Protein AF-J9BYR4-F1 (afdb_monomer_lite)

Sequence (124 aa):
KLFNALTEALGPVPIIAEDLGLMFDSVRQLLKESGYPGMKVLQFAFDPNSDSEYLPHNYPVNSVAYPGTHDNATAVEWATSFATPAERKKVHDIPGRGKGFGACKWPYPGHADESCPPCRYPCC

Structure (mmCIF, N/CA/C/O backbone):
data_AF-J9BYR4-F1
#
_entry.id   AF-J9BYR4-F1
#
loop_
_atom_site.group_PDB
_atom_site.id
_atom_site.type_symbol
_atom_site.label_atom_id
_atom_site.label_alt_id
_atom_site.label_comp_id
_atom_site.label_asym_id
_atom_site.label_entity_id
_atom_site.label_seq_id
_atom_site.pdbx_PDB_ins_code
_atom_site.Cartn_x
_atom_site.Cartn_y
_atom_site.Cartn_z
_atom_site.occupancy
_atom_site.B_iso_or_equiv
_atom_site.auth_seq_id
_atom_site.auth_comp_id
_atom_site.auth_asym_id
_atom_site.auth_atom_id
_atom_site.pdbx_PDB_model_num
ATOM 1 N N . LYS A 1 1 ? -8.480 3.989 21.652 1.00 74.06 1 LYS A N 1
ATOM 2 C CA . LYS A 1 1 ? -9.171 5.158 22.267 1.00 74.06 1 LYS A CA 1
ATOM 3 C C . LYS A 1 1 ? -10.064 5.887 21.259 1.00 74.06 1 LYS A C 1
ATOM 5 O O . LYS A 1 1 ? -11.252 5.945 21.515 1.00 74.06 1 LYS A O 1
ATOM 10 N N . LEU A 1 2 ? -9.547 6.371 20.118 1.00 88.75 2 LEU A N 1
ATOM 11 C CA . LEU A 1 2 ? -10.375 7.027 19.088 1.00 88.75 2 LEU A CA 1
ATOM 12 C C . LEU A 1 2 ? -11.380 6.072 18.419 1.00 88.75 2 LEU A C 1
ATOM 14 O O . LEU A 1 2 ? -12.570 6.349 18.428 1.00 88.75 2 LEU A O 1
ATOM 18 N N . PHE A 1 3 ? -10.918 4.935 17.889 1.00 88.69 3 PHE A N 1
ATOM 19 C CA . PHE A 1 3 ? -11.803 3.984 17.201 1.00 88.69 3 PHE A CA 1
ATOM 20 C C . PHE A 1 3 ? -12.866 3.378 18.122 1.00 88.69 3 PHE A C 1
ATOM 22 O O . PHE A 1 3 ? -14.003 3.208 17.711 1.00 88.69 3 PHE A O 1
ATOM 29 N N . ASN A 1 4 ? -12.539 3.151 19.397 1.00 85.94 4 ASN A N 1
ATOM 30 C CA . ASN A 1 4 ? -13.519 2.720 20.395 1.00 85.94 4 ASN A CA 1
ATOM 31 C C . ASN A 1 4 ? -14.622 3.774 20.574 1.00 85.94 4 ASN A C 1
ATOM 33 O O . ASN A 1 4 ? -15.794 3.431 20.511 1.00 85.94 4 ASN A O 1
ATOM 37 N N . ALA A 1 5 ? -14.252 5.053 20.715 1.00 90.56 5 ALA A N 1
ATOM 38 C CA . ALA A 1 5 ? -15.218 6.143 20.846 1.00 90.56 5 ALA A CA 1
ATOM 39 C C . ALA A 1 5 ? -16.080 6.320 19.581 1.00 90.56 5 ALA A C 1
ATOM 41 O O . ALA A 1 5 ? -17.272 6.593 19.685 1.00 90.56 5 ALA A O 1
ATOM 42 N N . LEU A 1 6 ? -15.498 6.129 18.389 1.00 89.69 6 LEU A N 1
ATOM 43 C CA . LEU A 1 6 ? -16.246 6.120 17.126 1.00 89.69 6 LEU A CA 1
ATOM 44 C C . LEU A 1 6 ? -17.286 4.996 17.103 1.00 89.69 6 LEU A C 1
ATOM 46 O O . LEU A 1 6 ? -18.449 5.255 16.802 1.00 89.69 6 LEU A O 1
ATOM 50 N N . THR A 1 7 ? -16.889 3.777 17.471 1.00 87.44 7 THR A N 1
ATOM 51 C CA . THR A 1 7 ? -17.791 2.620 17.523 1.00 87.44 7 THR A CA 1
ATOM 52 C C . THR A 1 7 ? -18.889 2.792 18.573 1.00 87.44 7 THR A C 1
ATOM 54 O O . THR A 1 7 ? -20.033 2.428 18.318 1.00 87.44 7 THR A O 1
ATOM 57 N N . GLU A 1 8 ? -18.583 3.373 19.735 1.00 90.88 8 GLU A N 1
ATOM 58 C CA . GLU A 1 8 ? -19.574 3.658 20.784 1.00 90.88 8 GLU A CA 1
ATOM 59 C C . GLU A 1 8 ? -20.606 4.708 20.345 1.00 90.88 8 GLU A C 1
ATOM 61 O O . GLU A 1 8 ? -21.787 4.577 20.662 1.00 90.88 8 GLU A O 1
ATOM 66 N N . ALA A 1 9 ? -20.180 5.736 19.606 1.00 93.88 9 ALA A N 1
ATOM 67 C CA . ALA A 1 9 ? -21.054 6.833 19.197 1.00 93.88 9 ALA A CA 1
ATOM 68 C C . ALA A 1 9 ? -21.867 6.537 17.926 1.00 93.88 9 ALA A C 1
ATOM 70 O O . ALA A 1 9 ? -23.013 6.971 17.817 1.00 93.88 9 ALA A O 1
ATOM 71 N N . LEU A 1 10 ? -21.270 5.846 16.950 1.00 91.88 10 LEU A N 1
ATOM 72 C CA . LEU A 1 10 ? -21.831 5.672 15.603 1.00 91.88 10 LEU A CA 1
ATOM 73 C C . LEU A 1 10 ? -22.157 4.211 15.263 1.00 91.88 10 LEU A C 1
ATOM 75 O O . LEU A 1 10 ? -22.777 3.951 14.233 1.00 91.88 10 LEU A O 1
ATOM 79 N N . GLY A 1 11 ? -21.752 3.257 16.104 1.00 88.06 11 GLY A N 1
ATOM 80 C CA . GLY A 1 11 ? -21.797 1.838 15.768 1.00 88.06 11 GLY A CA 1
ATOM 81 C C . GLY A 1 11 ? -20.737 1.452 14.723 1.00 88.06 11 GLY A C 1
ATOM 82 O O . GLY A 1 11 ? -19.731 2.146 14.563 1.00 88.06 11 GLY A O 1
ATOM 83 N N . PRO A 1 12 ? -20.918 0.325 14.011 1.00 83.12 12 PRO A N 1
ATOM 84 C CA . PRO A 1 12 ? -19.989 -0.117 12.973 1.00 83.12 12 PRO A CA 1
ATOM 85 C C . PRO A 1 12 ? -19.916 0.879 11.804 1.00 83.12 12 PRO A C 1
ATOM 87 O O . PRO A 1 12 ? -20.901 1.092 11.099 1.00 83.12 12 PRO A O 1
ATOM 90 N N . VAL A 1 13 ? -18.733 1.452 11.561 1.00 86.25 13 VAL A N 1
ATOM 91 C CA . VAL A 1 13 ? -18.481 2.391 10.453 1.00 86.25 13 VAL A CA 1
ATOM 92 C C . VAL A 1 13 ? -17.635 1.710 9.368 1.00 86.25 13 VAL A C 1
ATOM 94 O O . VAL A 1 13 ? -16.617 1.102 9.706 1.00 86.25 13 VAL A O 1
ATOM 97 N N . PRO A 1 14 ? -18.000 1.801 8.072 1.00 86.38 14 PRO A N 1
ATOM 98 C CA . PRO A 1 14 ? -17.223 1.206 6.986 1.00 86.38 14 PRO A CA 1
ATOM 99 C C . PRO A 1 14 ? -16.001 2.067 6.642 1.00 86.38 14 PRO A C 1
ATOM 101 O O . PRO A 1 14 ? -16.034 2.881 5.721 1.00 86.38 14 PRO A O 1
ATOM 104 N N . ILE A 1 15 ? -14.924 1.897 7.406 1.00 89.38 15 ILE A N 1
ATOM 105 C CA . ILE A 1 15 ? -13.645 2.578 7.185 1.00 89.38 15 ILE A CA 1
ATOM 106 C C . ILE A 1 15 ? -12.679 1.620 6.483 1.00 89.38 15 ILE A C 1
ATOM 108 O O . ILE A 1 15 ? -12.569 0.454 6.860 1.00 89.38 15 ILE A O 1
ATOM 112 N N . ILE A 1 16 ? -11.970 2.132 5.478 1.00 90.00 16 ILE A N 1
ATOM 113 C CA . ILE A 1 16 ? -10.801 1.495 4.864 1.00 90.00 16 ILE A CA 1
ATOM 114 C C . ILE A 1 16 ? -9.597 2.346 5.250 1.00 90.00 16 ILE A C 1
ATOM 116 O O . ILE A 1 16 ? -9.633 3.568 5.090 1.00 90.00 16 ILE A O 1
ATOM 120 N N . ALA A 1 17 ? -8.560 1.715 5.790 1.00 91.25 17 ALA A N 1
ATOM 121 C CA . ALA A 1 17 ? -7.345 2.413 6.167 1.00 91.25 17 ALA A CA 1
ATOM 122 C C . ALA A 1 17 ? -6.398 2.496 4.969 1.00 91.25 17 ALA A C 1
ATOM 124 O O . ALA A 1 17 ? -5.998 1.474 4.414 1.00 91.25 17 ALA A O 1
ATOM 125 N N . GLU A 1 18 ? -6.026 3.716 4.599 1.00 90.81 18 GLU A N 1
ATOM 126 C CA . GLU A 1 18 ? -4.910 3.963 3.692 1.00 90.81 18 GLU A CA 1
ATOM 127 C C . GLU A 1 18 ? -3.607 3.770 4.482 1.00 90.81 18 GLU A C 1
ATOM 129 O O . GLU A 1 18 ? -3.293 4.553 5.376 1.00 90.81 18 GLU A O 1
ATOM 134 N N . ASP A 1 19 ? -2.925 2.649 4.236 1.00 88.56 19 ASP A N 1
ATOM 135 C CA . ASP A 1 19 ? -1.704 2.214 4.927 1.00 88.56 19 ASP A CA 1
ATOM 136 C C . ASP A 1 19 ? -0.509 2.084 3.963 1.00 88.56 19 ASP A C 1
ATOM 138 O O . ASP A 1 19 ? 0.340 1.199 4.119 1.00 88.56 19 ASP A O 1
ATOM 142 N N . LEU A 1 20 ? -0.443 2.944 2.939 1.00 86.38 20 LEU A N 1
ATOM 143 C CA . LEU A 1 20 ? 0.621 2.919 1.937 1.00 86.38 20 LEU A CA 1
ATOM 144 C C . LEU A 1 20 ? 1.863 3.690 2.421 1.00 86.38 20 LEU A C 1
ATOM 146 O O . LEU A 1 20 ? 1.817 4.571 3.278 1.00 86.38 20 LEU A O 1
ATOM 150 N N . GLY A 1 21 ? 3.020 3.370 1.839 1.00 82.94 21 GLY A N 1
ATOM 151 C CA . GLY A 1 21 ? 4.277 4.068 2.122 1.00 82.94 21 GLY A CA 1
ATOM 152 C C . GLY A 1 21 ? 4.984 3.615 3.407 1.00 82.94 21 GLY A C 1
ATOM 153 O O . GLY A 1 21 ? 5.155 2.420 3.654 1.00 82.94 21 GLY A O 1
ATOM 154 N N . LEU A 1 22 ? 5.501 4.576 4.184 1.00 82.00 22 LEU A N 1
ATOM 155 C CA . LEU A 1 22 ? 6.332 4.323 5.369 1.00 82.00 22 LEU A CA 1
ATOM 156 C C . LEU A 1 22 ? 5.482 3.855 6.556 1.00 82.00 22 LEU A C 1
ATOM 158 O O . LEU A 1 22 ? 4.933 4.655 7.311 1.00 82.00 22 LEU A O 1
ATOM 162 N N . MET A 1 23 ? 5.433 2.538 6.743 1.00 84.81 23 MET A N 1
ATOM 163 C CA . MET A 1 23 ? 4.680 1.893 7.816 1.00 84.81 23 MET A CA 1
ATOM 164 C C . MET A 1 23 ? 5.579 1.495 8.988 1.00 84.81 23 MET A C 1
ATOM 166 O O . MET A 1 23 ? 6.340 0.530 8.900 1.00 84.81 23 MET A O 1
ATOM 170 N N . PHE A 1 24 ? 5.442 2.204 10.109 1.00 91.69 24 PHE A N 1
ATOM 171 C CA . PHE A 1 24 ? 6.061 1.830 11.384 1.00 91.69 24 PHE A CA 1
ATOM 172 C C . PHE A 1 24 ? 5.268 0.719 12.086 1.00 91.69 24 PHE A C 1
ATOM 174 O O . PHE A 1 24 ? 4.050 0.612 11.922 1.00 91.69 24 PHE A O 1
ATOM 181 N N . ASP A 1 25 ? 5.935 -0.058 12.943 1.00 91.19 25 ASP A N 1
ATOM 182 C CA . ASP A 1 25 ? 5.303 -1.146 13.706 1.00 91.19 25 ASP A CA 1
ATOM 183 C C . ASP A 1 25 ? 4.117 -0.664 14.552 1.00 91.19 25 ASP A C 1
ATOM 185 O O . ASP A 1 25 ? 3.097 -1.346 14.645 1.00 91.19 25 ASP A O 1
ATOM 189 N N . SER A 1 26 ? 4.201 0.553 15.095 1.00 92.69 26 SER A N 1
ATOM 190 C CA . SER A 1 26 ? 3.108 1.182 15.841 1.00 92.69 26 SER A CA 1
ATOM 191 C C . SER A 1 26 ? 1.860 1.419 14.984 1.00 92.69 26 SER A C 1
ATOM 193 O O . SER A 1 26 ? 0.742 1.257 15.471 1.00 92.69 26 SER A O 1
ATOM 195 N N . VAL A 1 27 ? 2.028 1.756 13.702 1.00 91.25 27 VAL A N 1
ATOM 196 C CA . VAL A 1 27 ? 0.916 1.972 12.764 1.00 91.25 27 VAL A CA 1
ATOM 197 C C . VAL A 1 27 ? 0.320 0.634 12.333 1.00 91.25 27 VAL A C 1
ATOM 199 O O . VAL A 1 27 ? -0.901 0.485 12.309 1.00 91.25 27 VAL A O 1
ATOM 202 N N . ARG A 1 28 ? 1.161 -0.380 12.088 1.00 90.31 28 ARG A N 1
ATOM 203 C CA . ARG A 1 28 ? 0.700 -1.751 11.801 1.00 90.31 28 ARG A CA 1
ATOM 204 C C . ARG A 1 28 ? -0.108 -2.320 12.972 1.00 90.31 28 ARG A C 1
ATOM 206 O O . ARG A 1 28 ? -1.148 -2.945 12.760 1.00 90.31 28 ARG A O 1
ATOM 213 N N . GLN A 1 29 ? 0.336 -2.067 14.203 1.00 91.75 29 GLN A N 1
ATOM 214 C CA . GLN A 1 29 ? -0.397 -2.443 15.409 1.00 91.75 29 GLN A CA 1
ATOM 215 C C . GLN A 1 29 ? -1.728 -1.689 15.522 1.00 91.75 29 GLN A C 1
ATOM 217 O O . GLN A 1 29 ? -2.753 -2.325 15.756 1.00 91.75 29 GLN A O 1
ATOM 222 N N . LEU A 1 30 ? -1.738 -0.373 15.287 1.00 91.38 30 LEU A N 1
ATOM 223 C CA . LEU A 1 30 ? -2.963 0.430 15.319 1.00 91.38 30 LEU A CA 1
ATOM 224 C C . LEU A 1 30 ? -4.001 -0.057 14.299 1.00 91.38 30 LEU A C 1
ATOM 226 O O . LEU A 1 30 ? -5.177 -0.187 14.637 1.00 91.38 30 LEU A O 1
ATOM 230 N N . LEU A 1 31 ? -3.571 -0.365 13.073 1.00 91.19 31 LEU A N 1
ATOM 231 C CA . LEU A 1 31 ? -4.442 -0.918 12.039 1.00 91.19 31 LEU A CA 1
ATOM 232 C C . LEU A 1 31 ? -5.042 -2.255 12.487 1.00 91.19 31 LEU A C 1
ATOM 234 O O . LEU A 1 31 ? -6.261 -2.433 12.447 1.00 91.19 31 LEU A O 1
ATOM 238 N N . LYS A 1 32 ? -4.203 -3.163 12.995 1.00 89.56 32 LYS A N 1
ATOM 239 C CA . LYS A 1 32 ? -4.642 -4.469 13.501 1.00 89.56 32 LYS A CA 1
ATOM 240 C C . LYS A 1 32 ? -5.645 -4.341 14.649 1.00 89.56 32 LYS A C 1
ATOM 242 O O . LYS A 1 32 ? -6.633 -5.068 14.669 1.00 89.56 32 LYS A O 1
ATOM 247 N N . GLU A 1 33 ? -5.403 -3.429 15.587 1.00 89.88 33 GLU A N 1
ATOM 248 C CA . GLU A 1 33 ? -6.295 -3.169 16.724 1.00 89.88 33 GLU A CA 1
ATOM 249 C C . GLU A 1 33 ? -7.610 -2.503 16.300 1.00 89.88 33 GLU A C 1
ATOM 251 O O . GLU A 1 33 ? -8.638 -2.735 16.932 1.00 89.88 33 GLU A O 1
ATOM 256 N N . SER A 1 34 ? -7.598 -1.701 15.230 1.00 88.50 34 SER A N 1
ATOM 257 C CA . SER A 1 34 ? -8.810 -1.063 14.703 1.00 88.50 34 SER A CA 1
ATOM 258 C C . SER A 1 34 ? -9.781 -2.051 14.047 1.00 88.50 34 SER A C 1
ATOM 260 O O . SER A 1 34 ? -10.980 -1.792 14.001 1.00 88.50 34 SER A O 1
ATOM 262 N N . GLY A 1 35 ? -9.273 -3.178 13.533 1.00 87.75 35 GLY A N 1
ATOM 263 C CA . GLY A 1 35 ? -10.058 -4.161 12.784 1.00 87.75 35 GLY A CA 1
ATOM 264 C C . GLY A 1 35 ? -10.451 -3.727 11.366 1.00 87.75 35 GLY A C 1
ATOM 265 O O . GLY A 1 35 ? -11.053 -4.520 10.642 1.00 87.75 35 GLY A O 1
ATOM 266 N N . TYR A 1 36 ? -10.091 -2.516 10.931 1.00 90.31 36 TYR A N 1
ATOM 267 C CA . TYR A 1 36 ? -10.344 -2.058 9.566 1.00 90.31 36 TYR A CA 1
ATOM 268 C C . TYR A 1 36 ? -9.377 -2.700 8.564 1.00 90.31 36 TYR A C 1
ATOM 270 O O . TYR A 1 36 ? -8.229 -2.991 8.916 1.00 90.31 36 TYR A O 1
ATOM 278 N N . PRO A 1 37 ? -9.814 -2.940 7.318 1.00 91.25 37 PRO A N 1
ATOM 279 C CA . PRO A 1 37 ? -8.925 -3.441 6.288 1.00 91.25 37 PRO A CA 1
ATOM 280 C C . PRO A 1 37 ? -7.958 -2.359 5.817 1.00 91.25 37 PRO A C 1
ATOM 282 O O . PRO A 1 37 ? -8.336 -1.195 5.659 1.00 91.25 37 PRO A O 1
ATOM 285 N N . GLY A 1 38 ? -6.722 -2.781 5.558 1.00 90.19 38 GLY A N 1
ATOM 286 C CA . GLY A 1 38 ? -5.715 -1.969 4.875 1.00 90.19 38 GLY A CA 1
ATOM 287 C C . GLY A 1 38 ? -5.875 -2.001 3.355 1.00 90.19 38 GLY A C 1
ATOM 288 O O . GLY A 1 38 ? -6.680 -2.763 2.806 1.00 90.19 38 GLY A O 1
ATOM 289 N N . MET A 1 39 ? -5.067 -1.213 2.662 1.00 92.44 39 MET A N 1
ATOM 290 C CA . MET A 1 39 ? -5.021 -1.105 1.210 1.00 92.44 39 MET A CA 1
ATOM 291 C C . MET A 1 39 ? -3.813 -1.846 0.628 1.00 92.44 39 MET A C 1
ATOM 293 O O . MET A 1 39 ? -2.710 -1.864 1.176 1.00 92.44 39 MET A O 1
ATOM 297 N N . LYS A 1 40 ? -4.010 -2.459 -0.540 1.00 91.88 40 LYS A N 1
ATOM 298 C CA . LYS A 1 40 ? -2.930 -3.047 -1.337 1.00 91.88 40 LYS A CA 1
ATOM 299 C C . LYS A 1 40 ? -3.017 -2.549 -2.769 1.00 91.88 40 LYS A C 1
ATOM 301 O O . LYS A 1 40 ? -4.051 -2.678 -3.415 1.00 91.88 40 LYS A O 1
ATOM 306 N N . VAL A 1 41 ? -1.924 -1.971 -3.260 1.00 91.44 41 VAL A N 1
ATOM 307 C CA . VAL A 1 41 ? -1.832 -1.407 -4.610 1.00 91.44 41 VAL A CA 1
ATOM 308 C C . VAL A 1 41 ? -0.938 -2.288 -5.470 1.00 91.44 41 VAL A C 1
ATOM 310 O O . VAL A 1 41 ? 0.268 -2.381 -5.248 1.00 91.44 41 VAL A O 1
ATOM 313 N N . LEU A 1 42 ? -1.532 -2.934 -6.472 1.00 90.12 42 LEU A N 1
ATOM 314 C CA . LEU A 1 42 ? -0.856 -3.934 -7.296 1.00 90.12 42 LEU A CA 1
ATOM 315 C C . LEU A 1 42 ? 0.297 -3.345 -8.122 1.00 90.12 42 LEU A C 1
ATOM 317 O O . LEU A 1 42 ? 1.293 -4.025 -8.342 1.00 90.12 42 LEU A O 1
ATOM 321 N N . GLN A 1 43 ? 0.211 -2.081 -8.543 1.00 89.94 43 GLN A N 1
ATOM 322 C CA . GLN A 1 43 ? 1.307 -1.410 -9.255 1.00 89.94 43 GLN A CA 1
ATOM 323 C C . GLN A 1 43 ? 2.625 -1.353 -8.455 1.00 89.94 43 GLN A C 1
ATOM 325 O O . GLN A 1 43 ? 3.686 -1.235 -9.062 1.00 89.94 43 GLN A O 1
ATOM 330 N N . PHE A 1 44 ? 2.595 -1.509 -7.125 1.00 90.25 44 PHE A N 1
ATOM 331 C CA . PHE A 1 44 ? 3.794 -1.551 -6.270 1.00 90.25 44 PHE A CA 1
ATOM 332 C C . PHE A 1 44 ? 4.355 -2.973 -6.063 1.00 90.25 44 PHE A C 1
ATOM 334 O O . PHE A 1 44 ? 5.326 -3.181 -5.332 1.00 90.25 44 PHE A O 1
ATOM 341 N N . ALA A 1 45 ? 3.746 -3.985 -6.682 1.00 88.88 45 ALA A N 1
ATOM 342 C CA . ALA A 1 45 ? 4.071 -5.391 -6.452 1.00 88.88 45 ALA A CA 1
ATOM 343 C C . ALA A 1 45 ? 5.297 -5.893 -7.228 1.00 88.88 45 ALA A C 1
ATOM 345 O O . ALA A 1 45 ? 5.871 -6.928 -6.884 1.00 88.88 45 ALA A O 1
ATOM 346 N N . PHE A 1 46 ? 5.671 -5.206 -8.309 1.00 88.50 46 PHE A N 1
ATOM 347 C CA . PHE A 1 46 ? 6.441 -5.824 -9.389 1.00 88.50 46 PHE A CA 1
ATOM 348 C C . PHE A 1 46 ? 7.940 -5.553 -9.387 1.00 88.50 46 PHE A C 1
ATOM 350 O O . PHE A 1 46 ? 8.594 -5.969 -10.342 1.00 88.50 46 PHE A O 1
ATOM 357 N N . ASP A 1 47 ? 8.495 -4.976 -8.316 1.00 86.00 47 ASP A N 1
ATOM 358 C CA . ASP A 1 47 ? 9.949 -4.835 -8.157 1.00 86.00 47 ASP A CA 1
ATOM 359 C C . ASP A 1 47 ? 10.635 -6.192 -8.424 1.00 86.00 47 ASP A C 1
ATOM 361 O O . ASP A 1 47 ? 10.346 -7.175 -7.730 1.00 86.00 47 ASP A O 1
ATOM 365 N N . PRO A 1 48 ? 11.513 -6.300 -9.438 1.00 80.88 48 PRO A N 1
ATOM 366 C CA . PRO A 1 48 ? 12.121 -7.565 -9.832 1.00 80.88 48 PRO A CA 1
ATOM 367 C C . PRO A 1 48 ? 13.031 -8.163 -8.753 1.00 80.88 48 PRO A C 1
ATOM 369 O O . PRO A 1 48 ? 13.264 -9.371 -8.779 1.00 80.88 48 PRO A O 1
ATOM 372 N N . ASN A 1 49 ? 13.513 -7.361 -7.801 1.00 83.12 49 ASN A N 1
ATOM 373 C CA . ASN A 1 49 ? 14.514 -7.779 -6.819 1.00 83.12 49 ASN A CA 1
ATOM 374 C C . ASN A 1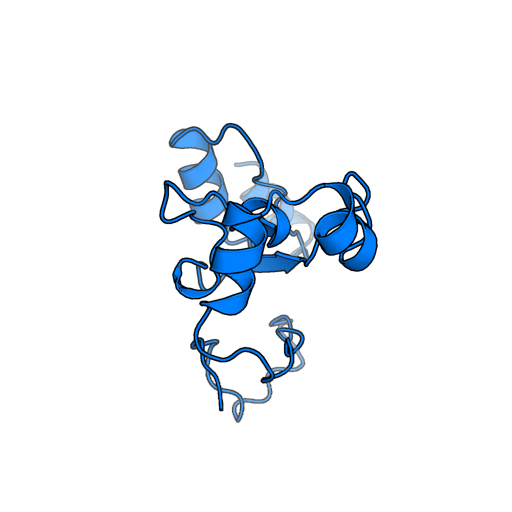 49 ? 13.926 -8.207 -5.467 1.00 83.12 49 ASN A C 1
ATOM 376 O O . ASN A 1 49 ? 14.677 -8.643 -4.597 1.00 83.12 49 ASN A O 1
ATOM 380 N N . SER A 1 50 ? 12.610 -8.081 -5.266 1.00 82.31 50 SER A N 1
ATOM 381 C CA . SER A 1 50 ? 11.980 -8.296 -3.957 1.00 82.31 50 SER A CA 1
ATOM 382 C C . SER A 1 50 ? 10.652 -9.047 -4.050 1.00 82.31 50 SER A C 1
ATOM 384 O O . SER A 1 50 ? 9.897 -8.880 -5.008 1.00 82.31 50 SER A O 1
ATOM 386 N N . ASP A 1 51 ? 10.333 -9.868 -3.048 1.00 81.88 51 ASP A N 1
ATOM 387 C CA . ASP A 1 51 ? 8.974 -10.384 -2.854 1.00 81.88 51 ASP A CA 1
ATOM 388 C C . ASP A 1 51 ? 8.143 -9.329 -2.111 1.00 81.88 51 ASP A C 1
ATOM 390 O O . ASP A 1 51 ? 8.142 -9.247 -0.885 1.00 81.88 51 ASP A O 1
ATOM 394 N N . SER A 1 52 ? 7.503 -8.449 -2.883 1.00 84.88 52 SER A N 1
ATOM 395 C CA . SER A 1 52 ? 6.762 -7.302 -2.361 1.00 84.88 52 SER A CA 1
ATOM 396 C C . SER A 1 52 ? 5.548 -7.736 -1.529 1.00 84.88 52 SER A C 1
ATOM 398 O O . SER A 1 52 ? 4.815 -8.654 -1.908 1.00 84.88 52 SER A O 1
ATOM 400 N N . GLU A 1 53 ? 5.258 -7.015 -0.438 1.00 85.06 53 GLU A N 1
ATOM 401 C CA . GLU A 1 53 ? 3.998 -7.177 0.312 1.00 85.06 53 GLU A CA 1
ATOM 402 C C . GLU A 1 53 ? 2.762 -6.854 -0.546 1.00 85.06 53 GLU A C 1
ATOM 404 O O . GLU A 1 53 ? 1.641 -7.243 -0.222 1.00 85.06 53 GLU A O 1
ATOM 409 N N . TYR A 1 54 ? 2.977 -6.165 -1.672 1.00 87.56 54 TYR A N 1
ATOM 410 C CA . TYR A 1 54 ? 1.951 -5.824 -2.645 1.00 87.56 54 TYR A CA 1
ATOM 411 C C . TYR A 1 54 ? 1.664 -6.943 -3.659 1.00 87.56 54 TYR A C 1
ATOM 413 O O . TYR A 1 54 ? 0.784 -6.769 -4.507 1.00 87.56 54 TYR A O 1
ATOM 421 N N . LEU A 1 55 ? 2.322 -8.104 -3.567 1.00 88.25 55 LEU A N 1
ATOM 422 C CA . LEU A 1 55 ? 1.966 -9.277 -4.369 1.00 88.25 55 LEU A CA 1
ATOM 423 C C . LEU A 1 55 ? 0.728 -9.995 -3.801 1.00 88.25 55 LEU A C 1
ATOM 425 O O . LEU A 1 55 ? 0.633 -10.159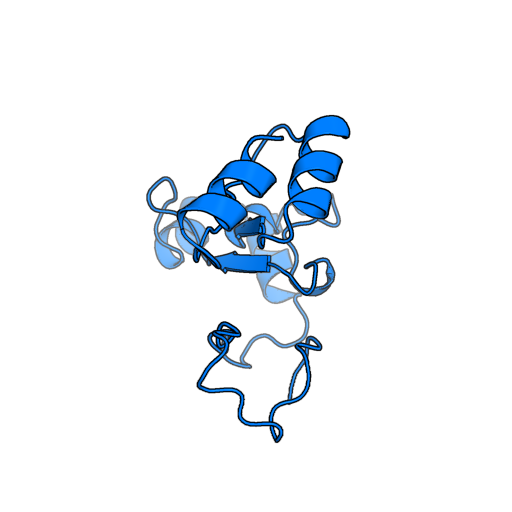 -2.586 1.00 88.25 55 LEU A O 1
ATOM 429 N N . PRO A 1 56 ? -0.202 -10.482 -4.650 1.00 86.81 56 PRO A N 1
ATOM 430 C CA . PRO A 1 56 ? -1.465 -11.065 -4.186 1.00 86.81 56 PRO A CA 1
ATOM 431 C C . PRO A 1 56 ? -1.340 -12.226 -3.193 1.00 86.81 56 PRO A C 1
ATOM 433 O O . PRO A 1 56 ? -2.198 -12.381 -2.328 1.00 86.81 56 PRO A O 1
ATOM 436 N N . HIS A 1 57 ? -0.281 -13.039 -3.281 1.00 84.94 57 HIS A N 1
ATOM 437 C CA . HIS A 1 57 ? -0.049 -14.140 -2.335 1.00 84.94 57 HIS A CA 1
ATOM 438 C C . HIS A 1 57 ? 0.377 -13.672 -0.937 1.00 84.94 57 HIS A C 1
ATOM 440 O O . HIS A 1 57 ? 0.278 -14.450 0.007 1.00 84.94 57 HIS A O 1
ATOM 446 N N . ASN A 1 58 ? 0.797 -12.413 -0.800 1.00 87.44 58 ASN A N 1
ATOM 447 C CA . ASN A 1 58 ? 1.203 -11.794 0.460 1.00 87.44 58 ASN A CA 1
ATOM 448 C C . ASN A 1 58 ? 0.084 -10.947 1.099 1.00 87.44 58 ASN A C 1
ATOM 450 O O . ASN A 1 58 ? 0.293 -10.346 2.154 1.00 87.44 58 ASN A O 1
ATOM 454 N N . TYR A 1 59 ? -1.112 -10.889 0.498 1.00 87.12 59 TYR A N 1
ATOM 455 C CA . TYR A 1 59 ? -2.205 -10.062 1.010 1.00 87.12 59 TYR A CA 1
ATOM 456 C C . TYR A 1 59 ? -2.797 -10.611 2.312 1.00 87.12 59 TYR A C 1
ATOM 458 O O . TYR A 1 59 ? -3.212 -11.773 2.370 1.00 87.12 59 TYR A O 1
ATOM 466 N N . PRO A 1 60 ? -2.936 -9.768 3.353 1.00 87.44 60 PRO A N 1
ATOM 467 C CA . PRO A 1 60 ? -3.771 -10.095 4.496 1.00 87.44 60 PRO A CA 1
ATOM 468 C C . PRO A 1 60 ? -5.222 -10.298 4.054 1.00 87.44 60 PRO A C 1
ATOM 470 O O . PRO A 1 60 ? -5.728 -9.561 3.210 1.00 87.44 60 PRO A O 1
ATOM 473 N N . VAL A 1 61 ? -5.926 -11.240 4.686 1.00 87.44 61 VAL A N 1
ATOM 474 C CA . VAL A 1 61 ? -7.355 -11.492 4.414 1.00 87.44 61 VAL A CA 1
ATOM 475 C C . VAL A 1 61 ? -8.192 -10.218 4.585 1.00 87.44 61 VAL A C 1
ATOM 477 O O . VAL A 1 61 ? -9.087 -9.955 3.790 1.00 87.44 61 VAL A O 1
ATOM 480 N N . ASN A 1 62 ? -7.875 -9.406 5.597 1.00 87.62 62 ASN A N 1
ATOM 481 C CA . ASN A 1 62 ? -8.535 -8.128 5.853 1.00 87.62 62 ASN A CA 1
ATOM 482 C C . ASN A 1 62 ? -7.841 -6.990 5.088 1.00 87.62 62 ASN A C 1
ATOM 484 O O . ASN A 1 62 ? -7.166 -6.149 5.684 1.00 87.62 62 ASN A O 1
ATOM 488 N N . SER A 1 63 ? -7.943 -7.004 3.760 1.00 90.44 63 SER A N 1
ATOM 489 C CA . SER A 1 63 ? -7.388 -5.953 2.903 1.00 90.44 63 SER A CA 1
ATOM 490 C C . SER A 1 63 ? -8.244 -5.697 1.666 1.00 90.44 63 SER A C 1
ATOM 492 O O . SER A 1 63 ? -9.033 -6.546 1.243 1.00 90.44 63 SER A O 1
ATOM 494 N N . VAL A 1 64 ? -8.083 -4.510 1.083 1.00 90.81 64 VAL A N 1
ATOM 495 C CA . VAL A 1 64 ? -8.712 -4.115 -0.177 1.00 90.81 64 VAL A CA 1
ATOM 496 C C . VAL A 1 64 ? -7.634 -3.909 -1.231 1.00 90.81 64 VAL A C 1
ATOM 498 O O . VAL A 1 64 ? -6.733 -3.086 -1.067 1.00 90.81 64 VAL A O 1
ATOM 501 N N . ALA A 1 65 ? -7.730 -4.670 -2.318 1.00 91.19 65 ALA A N 1
ATOM 502 C CA . ALA A 1 65 ? -6.779 -4.618 -3.417 1.00 91.19 65 ALA A CA 1
ATOM 503 C C . ALA A 1 65 ? -7.256 -3.675 -4.528 1.00 91.19 65 ALA A C 1
ATOM 505 O O . ALA A 1 65 ? -8.393 -3.768 -4.995 1.00 91.19 65 ALA A O 1
ATOM 506 N N . TYR A 1 66 ? -6.351 -2.821 -4.995 1.00 91.12 66 TYR A N 1
ATOM 507 C CA . TYR A 1 66 ? -6.554 -1.893 -6.099 1.00 91.12 66 TYR A CA 1
ATOM 508 C C . TYR A 1 66 ? -5.487 -2.124 -7.172 1.00 91.12 66 TYR A C 1
ATOM 510 O O . TYR A 1 66 ? -4.324 -2.362 -6.836 1.00 91.12 66 TYR A O 1
ATOM 518 N N . PRO A 1 67 ? -5.825 -2.012 -8.469 1.00 88.88 67 PRO A N 1
ATOM 519 C CA . PRO A 1 67 ? -4.805 -1.997 -9.512 1.00 88.88 67 PRO A CA 1
ATOM 520 C C . PRO A 1 67 ? -3.874 -0.783 -9.354 1.00 88.88 67 PRO A C 1
ATOM 522 O O . PRO A 1 67 ? -2.669 -0.923 -9.507 1.00 88.88 67 PRO A O 1
ATOM 525 N N . GLY A 1 68 ? -4.429 0.377 -9.001 1.00 88.38 68 GLY A N 1
ATOM 526 C CA . GLY A 1 68 ? -3.763 1.656 -8.740 1.00 88.38 68 GLY A CA 1
ATOM 527 C C . GLY A 1 68 ? -4.739 2.594 -8.021 1.00 88.38 68 GLY A C 1
ATOM 528 O O . GLY A 1 68 ? -5.948 2.340 -8.042 1.00 88.38 68 GLY A O 1
ATOM 529 N N . THR A 1 69 ? -4.239 3.645 -7.376 1.00 90.88 69 THR A N 1
ATOM 530 C CA . THR A 1 69 ? -5.055 4.741 -6.828 1.00 90.88 69 THR A CA 1
ATOM 531 C C . THR A 1 69 ? -5.226 5.858 -7.863 1.00 90.88 69 THR A C 1
ATOM 533 O O . THR A 1 69 ? -4.729 5.770 -8.985 1.00 90.88 69 THR A O 1
ATOM 536 N N . HIS A 1 70 ? -5.932 6.927 -7.489 1.00 92.50 70 HIS A N 1
ATOM 537 C CA . HIS A 1 70 ? -6.038 8.141 -8.301 1.00 92.50 70 HIS A CA 1
ATOM 538 C C . HIS A 1 70 ? -4.702 8.894 -8.455 1.00 92.50 70 HIS A C 1
ATOM 540 O O . HIS A 1 70 ? -4.580 9.718 -9.356 1.00 92.50 70 HIS A O 1
ATOM 546 N N . ASP A 1 71 ? -3.704 8.587 -7.622 1.00 91.12 71 ASP A N 1
ATOM 547 C CA . ASP A 1 71 ? -2.346 9.139 -7.704 1.00 91.12 71 ASP A CA 1
ATOM 548 C C . ASP A 1 71 ? -1.453 8.364 -8.682 1.00 91.12 71 ASP A C 1
ATOM 550 O O . ASP A 1 71 ? -0.318 8.757 -8.957 1.00 91.12 71 ASP A O 1
ATOM 554 N N . ASN A 1 72 ? -1.934 7.226 -9.186 1.00 91.06 72 ASN A N 1
ATOM 555 C CA . ASN A 1 72 ? -1.187 6.372 -10.089 1.00 91.06 72 ASN A CA 1
ATOM 556 C C . ASN A 1 72 ? -1.622 6.558 -11.544 1.00 91.06 72 ASN A C 1
ATOM 558 O O . ASN A 1 72 ? -2.773 6.877 -11.846 1.00 91.06 72 ASN A O 1
ATOM 562 N N . ALA A 1 73 ? -0.700 6.264 -12.464 1.00 92.81 73 ALA A N 1
ATOM 563 C CA . ALA A 1 73 ? -1.048 6.087 -13.865 1.00 92.81 73 ALA A CA 1
ATOM 564 C C . ALA A 1 73 ? -2.092 4.970 -14.018 1.00 92.81 73 ALA A C 1
ATOM 566 O O . ALA A 1 73 ? -2.175 4.030 -13.214 1.00 92.81 73 ALA A O 1
ATOM 567 N N . THR A 1 74 ? -2.883 5.042 -15.088 1.00 93.44 74 THR A N 1
ATOM 568 C CA . THR A 1 74 ? -3.842 3.970 -15.391 1.00 93.44 74 THR A CA 1
ATOM 569 C C . THR A 1 74 ? -3.109 2.637 -15.546 1.00 93.44 74 THR A C 1
ATOM 571 O O . THR A 1 74 ? -1.958 2.606 -15.966 1.00 93.44 74 THR A O 1
ATOM 574 N N . ALA A 1 75 ? -3.758 1.508 -15.246 1.00 88.88 75 ALA A N 1
ATOM 575 C CA . ALA A 1 75 ? -3.084 0.204 -15.293 1.00 88.88 75 ALA A CA 1
ATOM 576 C C . ALA A 1 75 ? -2.453 -0.107 -16.667 1.00 88.88 75 ALA A C 1
ATOM 578 O O . ALA A 1 75 ? -1.390 -0.724 -16.737 1.00 88.88 75 ALA A O 1
ATOM 579 N N . VAL A 1 76 ? -3.093 0.347 -17.753 1.00 91.25 76 VAL A N 1
ATOM 580 C CA . VAL A 1 76 ? -2.569 0.208 -19.119 1.00 91.25 76 VAL A CA 1
ATOM 581 C C . VAL A 1 76 ? -1.333 1.079 -19.306 1.00 91.25 76 VAL A C 1
ATOM 583 O O . VAL A 1 76 ? -0.291 0.565 -19.700 1.00 91.25 76 VAL A O 1
ATOM 586 N N . GLU A 1 77 ? -1.429 2.369 -18.983 1.00 92.19 77 GLU A N 1
ATOM 587 C CA . GLU A 1 77 ? -0.318 3.311 -19.131 1.00 92.19 77 GLU A CA 1
ATOM 588 C C . GLU A 1 77 ? 0.874 2.933 -18.246 1.00 92.19 77 GLU A C 1
ATOM 590 O O . GLU A 1 77 ? 2.019 2.973 -18.694 1.00 92.19 77 GLU A O 1
ATOM 595 N N . TRP A 1 78 ? 0.616 2.484 -17.018 1.00 92.56 78 TRP A N 1
ATOM 596 C CA . TRP A 1 78 ? 1.642 1.952 -16.135 1.00 92.56 78 TRP A CA 1
ATOM 597 C C . TRP A 1 78 ? 2.387 0.792 -16.804 1.00 92.56 78 TRP A C 1
ATOM 599 O O . TRP A 1 78 ? 3.611 0.827 -16.911 1.00 92.56 78 TRP A O 1
ATOM 609 N N . ALA A 1 79 ? 1.665 -0.196 -17.339 1.00 88.50 79 ALA A N 1
ATOM 610 C CA . ALA A 1 79 ? 2.278 -1.373 -17.950 1.00 88.50 79 ALA A CA 1
ATOM 611 C C . ALA A 1 79 ? 3.066 -1.050 -19.233 1.00 88.50 79 ALA A C 1
ATOM 613 O O . ALA A 1 79 ? 4.092 -1.684 -19.498 1.00 88.50 79 ALA A O 1
ATOM 614 N N . THR A 1 80 ? 2.603 -0.092 -20.041 1.00 89.75 80 THR A N 1
ATOM 615 C CA . THR A 1 80 ? 3.232 0.239 -21.329 1.00 89.75 80 THR A CA 1
ATOM 616 C C . THR A 1 80 ? 4.350 1.269 -21.217 1.00 89.75 80 THR A C 1
ATOM 618 O O . THR A 1 80 ? 5.314 1.180 -21.975 1.00 89.75 80 THR A O 1
ATOM 621 N N . SER A 1 81 ? 4.225 2.227 -20.297 1.00 90.56 81 SER A N 1
ATOM 622 C CA . SER A 1 81 ? 5.030 3.456 -20.297 1.00 90.56 81 SER A CA 1
ATOM 623 C C . SER A 1 81 ? 5.891 3.630 -19.046 1.00 90.56 81 SER A C 1
ATOM 625 O O . SER A 1 81 ? 6.965 4.217 -19.146 1.00 90.56 81 SER A O 1
ATOM 627 N N . PHE A 1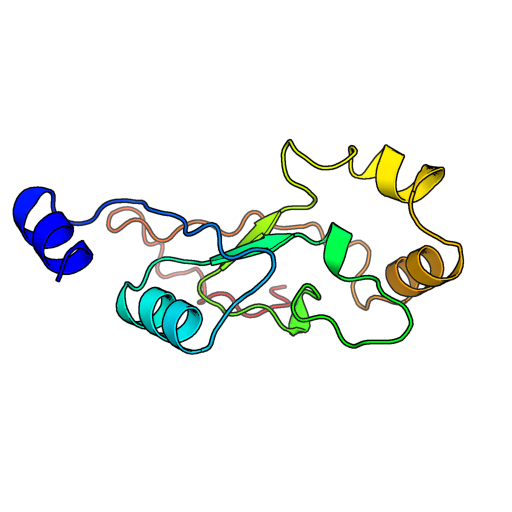 82 ? 5.460 3.114 -17.888 1.00 89.50 82 PHE A N 1
ATOM 628 C CA . PHE A 1 82 ? 6.177 3.296 -16.617 1.00 89.50 82 PHE A CA 1
ATOM 629 C C . PHE A 1 82 ? 6.925 2.044 -16.153 1.00 89.50 82 PHE A C 1
ATOM 631 O O . PHE A 1 82 ? 8.029 2.155 -15.627 1.00 89.50 82 PHE A O 1
ATOM 638 N N . ALA A 1 83 ? 6.361 0.856 -16.372 1.00 89.31 83 ALA A N 1
ATOM 639 C CA . ALA A 1 83 ? 6.987 -0.397 -15.984 1.00 89.31 83 ALA A CA 1
ATOM 640 C C . ALA A 1 83 ? 8.274 -0.636 -16.786 1.00 89.31 83 ALA A C 1
ATOM 642 O O . ALA A 1 83 ? 8.323 -0.500 -18.014 1.00 89.31 83 ALA A O 1
ATOM 643 N N . THR A 1 84 ? 9.325 -1.063 -16.105 1.00 91.00 84 THR A N 1
ATOM 644 C CA . THR A 1 84 ? 10.571 -1.513 -16.723 1.00 91.00 84 THR A CA 1
ATOM 645 C C . THR A 1 84 ? 10.384 -2.879 -17.400 1.00 91.00 84 THR A C 1
ATOM 647 O O . THR A 1 84 ? 9.452 -3.627 -17.085 1.00 91.00 84 THR A O 1
ATOM 650 N N . PRO A 1 85 ? 11.276 -3.278 -18.330 1.00 90.12 85 PRO A N 1
ATOM 651 C CA . PRO A 1 85 ? 11.227 -4.616 -18.921 1.00 90.12 85 PRO A CA 1
ATOM 652 C C . PRO A 1 85 ? 11.254 -5.752 -17.886 1.00 90.12 85 PRO A C 1
ATOM 654 O O . PRO A 1 85 ? 10.607 -6.778 -18.091 1.00 90.12 85 PRO A O 1
ATOM 657 N N . ALA A 1 86 ? 11.975 -5.563 -16.777 1.00 88.12 86 ALA A N 1
ATOM 658 C CA . ALA A 1 86 ? 12.084 -6.547 -15.705 1.00 88.12 86 ALA A CA 1
ATOM 659 C C . ALA A 1 86 ? 10.781 -6.668 -14.896 1.00 88.12 86 ALA A C 1
ATOM 661 O O . ALA A 1 86 ? 10.308 -7.783 -14.674 1.00 88.12 86 ALA A O 1
ATOM 662 N N . GLU A 1 87 ? 10.155 -5.543 -14.536 1.00 87.94 87 GLU A N 1
ATOM 663 C CA . GLU A 1 87 ? 8.846 -5.532 -13.865 1.00 87.94 87 GLU A CA 1
ATOM 664 C C . GLU A 1 87 ? 7.770 -6.153 -14.759 1.00 87.94 87 GLU A C 1
ATOM 666 O O . GLU A 1 87 ? 7.017 -7.018 -14.315 1.00 87.94 87 GLU A O 1
ATOM 671 N N . ARG A 1 88 ? 7.749 -5.804 -16.055 1.00 85.88 88 ARG A N 1
ATOM 672 C CA . ARG A 1 88 ? 6.835 -6.436 -17.019 1.00 85.88 88 ARG A CA 1
ATOM 673 C C . ARG A 1 88 ? 7.020 -7.945 -17.061 1.00 85.88 88 ARG A C 1
ATOM 675 O O . ARG A 1 88 ? 6.030 -8.668 -17.002 1.00 85.88 88 ARG A O 1
ATOM 682 N N . LYS A 1 89 ? 8.262 -8.430 -17.138 1.00 86.44 89 LYS A N 1
ATOM 683 C CA . LYS A 1 89 ? 8.544 -9.871 -17.116 1.00 86.44 89 LYS A CA 1
ATOM 684 C C . LYS A 1 89 ? 7.961 -10.522 -15.858 1.00 86.44 89 LYS A C 1
ATOM 686 O O . LYS A 1 89 ? 7.240 -11.507 -15.974 1.00 86.44 89 LYS A O 1
ATOM 691 N N . LYS A 1 90 ? 8.152 -9.914 -14.686 1.00 83.88 90 LYS A N 1
ATOM 692 C CA . LYS A 1 90 ? 7.573 -10.412 -13.433 1.00 83.88 90 LYS A CA 1
ATOM 693 C C . LYS A 1 90 ? 6.041 -10.449 -13.453 1.00 83.88 90 LYS A C 1
ATOM 695 O O . LYS A 1 90 ? 5.464 -11.412 -12.964 1.00 83.88 90 LYS A O 1
ATOM 700 N N . VAL A 1 91 ? 5.380 -9.470 -14.080 1.00 82.25 91 VAL A N 1
ATOM 701 C CA . VAL A 1 91 ? 3.917 -9.487 -14.302 1.00 82.25 91 VAL A CA 1
ATOM 702 C C . VAL A 1 91 ? 3.477 -10.672 -15.174 1.00 82.25 91 VAL A C 1
ATOM 704 O O . VAL A 1 91 ? 2.379 -11.206 -15.001 1.00 82.25 91 VAL A O 1
ATOM 707 N N . HIS A 1 92 ? 4.297 -11.075 -16.146 1.00 78.88 92 HIS A N 1
ATOM 708 C CA . HIS A 1 92 ? 4.030 -12.251 -16.979 1.00 78.88 92 HIS A CA 1
ATOM 709 C C . HIS A 1 92 ? 4.238 -13.569 -16.226 1.00 78.88 92 HIS A C 1
ATOM 711 O O . HIS A 1 92 ? 3.506 -14.522 -16.488 1.00 78.88 92 HIS A O 1
ATOM 717 N N . ASP A 1 93 ? 5.175 -13.593 -15.282 1.00 78.94 93 ASP A N 1
ATOM 718 C CA . ASP A 1 93 ? 5.555 -14.787 -14.527 1.00 78.94 93 ASP A CA 1
ATOM 719 C C . ASP A 1 93 ? 4.612 -15.081 -13.338 1.00 78.94 93 ASP A C 1
ATOM 721 O O . ASP A 1 93 ? 4.752 -16.117 -12.688 1.00 78.94 93 ASP A O 1
ATOM 725 N N . ILE A 1 94 ? 3.624 -14.214 -13.055 1.00 70.00 94 ILE A N 1
ATOM 726 C CA . ILE A 1 94 ? 2.640 -14.445 -11.984 1.00 70.00 94 ILE A CA 1
ATOM 727 C C . ILE A 1 94 ? 1.771 -15.673 -12.315 1.00 70.00 94 ILE A C 1
ATOM 729 O O . ILE A 1 94 ? 1.049 -15.670 -13.323 1.00 70.00 94 ILE A O 1
ATOM 733 N N . PRO A 1 95 ? 1.736 -16.691 -11.437 1.00 59.62 95 PRO A N 1
ATOM 734 C CA . PRO A 1 95 ? 0.826 -17.820 -11.586 1.00 59.62 95 PRO A CA 1
ATOM 735 C C . PRO A 1 95 ? -0.644 -17.361 -11.582 1.00 59.62 95 PRO A C 1
ATOM 737 O O . PRO A 1 95 ? -1.070 -16.636 -10.688 1.00 59.62 95 PRO A O 1
ATOM 740 N N . GLY A 1 96 ? -1.446 -17.803 -12.558 1.00 55.62 96 GLY A N 1
ATOM 741 C CA . GLY A 1 96 ? -2.893 -17.518 -12.606 1.00 55.62 96 GLY A CA 1
ATOM 742 C C . GLY A 1 96 ? -3.324 -16.331 -13.478 1.00 55.62 96 GLY A C 1
ATOM 743 O O . GLY A 1 96 ? -4.505 -15.977 -13.480 1.00 55.62 96 GLY A O 1
ATOM 744 N N . ARG A 1 97 ? -2.410 -15.747 -14.264 1.00 48.44 97 ARG A N 1
ATOM 745 C CA . ARG A 1 97 ? -2.718 -14.735 -15.290 1.00 48.44 97 ARG A CA 1
ATOM 746 C C . ARG A 1 97 ? -3.872 -15.203 -16.198 1.00 48.44 97 ARG A C 1
ATOM 748 O O . ARG A 1 97 ? -3.717 -16.161 -16.948 1.00 48.44 97 ARG A O 1
ATOM 755 N N . GLY A 1 98 ? -5.025 -14.531 -16.115 1.00 41.59 98 GLY A N 1
ATOM 756 C CA . GLY A 1 98 ? -6.243 -14.862 -16.876 1.00 41.59 98 GLY A CA 1
ATOM 757 C C . GLY A 1 98 ? -7.446 -15.298 -16.031 1.00 41.59 98 GLY A C 1
ATOM 758 O O . GLY A 1 98 ? -8.558 -15.348 -16.554 1.00 41.59 98 GLY A O 1
ATOM 759 N N . LYS A 1 99 ? -7.272 -15.551 -14.727 1.00 43.25 99 LYS A N 1
ATOM 760 C CA . LYS A 1 99 ? -8.399 -15.639 -13.789 1.00 43.25 99 LYS A CA 1
ATOM 761 C C . LYS A 1 99 ? -8.730 -14.220 -13.322 1.00 43.25 99 LYS A C 1
ATOM 763 O O . LYS A 1 99 ? -7.861 -13.537 -12.791 1.00 43.25 99 LYS A O 1
ATOM 768 N N . GLY A 1 100 ? -9.929 -13.732 -13.636 1.00 37.00 100 GLY A N 1
ATOM 769 C CA . GLY A 1 100 ? -10.319 -12.342 -13.382 1.00 37.00 100 GLY A CA 1
ATOM 770 C C . GLY A 1 100 ? -10.126 -11.928 -11.921 1.00 37.00 100 GLY A C 1
ATOM 771 O O . GLY A 1 100 ? -10.290 -12.739 -11.013 1.00 37.00 100 GLY A O 1
ATOM 772 N N . PHE A 1 101 ? -9.800 -10.652 -11.697 1.00 39.91 101 PHE A N 1
ATOM 773 C CA . PHE A 1 101 ? -9.842 -10.043 -10.369 1.00 39.91 101 PHE A CA 1
ATOM 774 C C . PHE A 1 101 ? -11.302 -10.005 -9.909 1.00 39.91 101 PHE A C 1
ATOM 776 O O . PHE A 1 101 ? -12.056 -9.101 -10.268 1.00 39.91 101 PHE A O 1
ATOM 783 N N . GLY A 1 102 ? -11.731 -11.027 -9.170 1.00 37.88 102 GLY A N 1
ATOM 784 C CA . GLY A 1 102 ? -13.026 -11.010 -8.505 1.00 37.88 102 GLY A CA 1
ATOM 785 C C . GLY A 1 102 ? -13.045 -9.870 -7.492 1.00 37.88 102 GLY A C 1
ATOM 786 O O . GLY A 1 102 ? -12.161 -9.783 -6.641 1.00 37.88 102 GLY A O 1
ATOM 787 N N . ALA A 1 103 ? -14.036 -8.984 -7.591 1.00 36.69 103 ALA A N 1
ATOM 788 C CA . ALA A 1 103 ? -14.299 -8.002 -6.552 1.00 36.69 103 ALA A CA 1
ATOM 789 C C . ALA A 1 103 ? -14.573 -8.755 -5.241 1.00 36.69 103 ALA A C 1
ATOM 791 O O . ALA A 1 103 ? -15.548 -9.502 -5.140 1.00 36.69 103 ALA A O 1
ATOM 792 N N . CYS A 1 104 ? -13.691 -8.591 -4.255 1.00 36.97 104 CYS A N 1
ATOM 793 C CA . CYS A 1 104 ? -13.903 -9.111 -2.913 1.00 36.97 104 CYS A CA 1
ATOM 794 C C . CYS A 1 104 ? -15.178 -8.463 -2.353 1.00 36.97 104 CYS A C 1
ATOM 796 O O . CYS A 1 104 ? -15.236 -7.241 -2.194 1.00 36.97 104 CYS A O 1
ATOM 798 N N . LYS A 1 105 ? -16.233 -9.256 -2.123 1.00 35.34 105 LYS A N 1
ATOM 799 C CA . LYS A 1 105 ? -17.456 -8.751 -1.493 1.00 35.34 105 LYS A CA 1
ATOM 800 C C . LYS A 1 105 ? -17.151 -8.420 -0.034 1.00 35.34 105 LYS A C 1
ATOM 802 O O . LYS A 1 105 ? -16.751 -9.284 0.738 1.00 35.34 105 LYS A O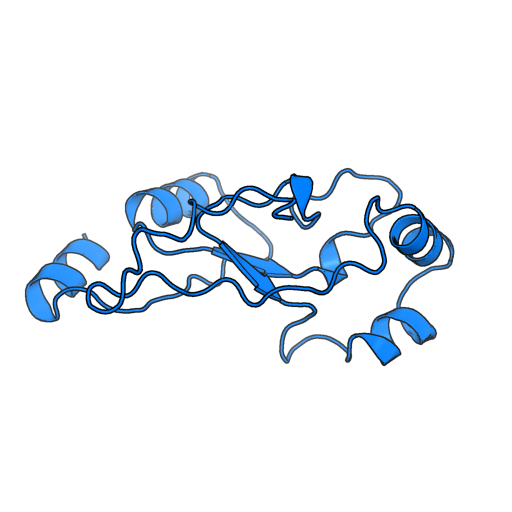 1
ATOM 807 N N . TRP A 1 106 ? -17.365 -7.158 0.318 1.00 34.28 106 TRP A N 1
ATOM 808 C CA . TRP A 1 106 ? -17.208 -6.635 1.668 1.00 34.28 106 TRP A CA 1
ATOM 809 C C . TRP A 1 106 ? -18.182 -7.311 2.647 1.00 34.28 106 TRP A C 1
ATOM 811 O O . TRP A 1 106 ? -19.380 -7.370 2.346 1.00 34.28 106 TRP A O 1
ATOM 821 N N . PRO A 1 107 ? -17.738 -7.769 3.830 1.00 40.00 107 PRO A N 1
ATOM 822 C CA . PRO A 1 107 ? -18.644 -8.287 4.840 1.00 40.00 107 PRO A CA 1
ATOM 823 C C . PRO A 1 107 ? -19.330 -7.110 5.547 1.00 40.00 107 PRO A C 1
ATOM 825 O O . PRO A 1 107 ? -18.862 -6.610 6.567 1.00 40.00 107 PRO A O 1
ATOM 828 N N . TYR A 1 108 ? -20.453 -6.639 5.003 1.00 41.75 108 TYR A N 1
ATOM 829 C CA . TYR A 1 108 ? -21.406 -5.855 5.788 1.00 41.75 108 TYR A CA 1
ATOM 830 C C . TYR A 1 108 ? -22.256 -6.818 6.630 1.00 41.75 108 TYR A C 1
ATOM 832 O O . TYR A 1 108 ? -22.794 -7.785 6.077 1.00 41.75 108 TYR A O 1
ATOM 840 N N . PRO A 1 109 ? -22.442 -6.567 7.938 1.00 38.22 109 PRO A N 1
ATOM 841 C CA . PRO A 1 109 ? -23.422 -7.304 8.720 1.00 38.22 109 PRO A CA 1
ATOM 842 C C . PRO A 1 109 ? -24.817 -6.957 8.185 1.00 38.22 109 PRO A C 1
ATOM 844 O O . PRO A 1 109 ? -25.307 -5.844 8.355 1.00 38.22 109 PRO A O 1
ATOM 847 N N . GLY A 1 110 ? -25.419 -7.904 7.464 1.00 38.50 110 GLY A N 1
ATOM 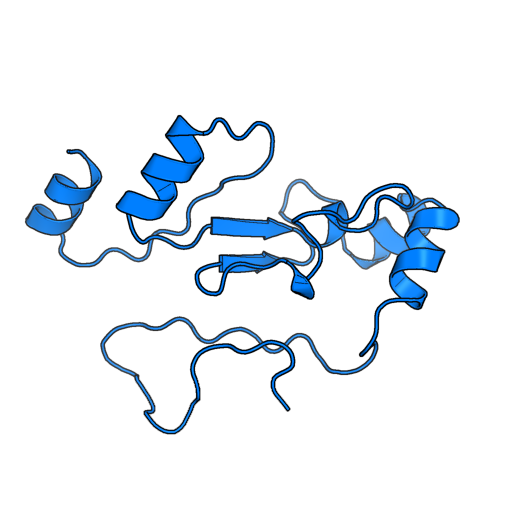848 C CA . GLY A 1 110 ? -26.755 -7.773 6.879 1.00 38.50 110 GLY A CA 1
ATOM 849 C C . GLY A 1 110 ? -26.957 -8.523 5.563 1.00 38.50 110 GLY A C 1
ATOM 850 O O . GLY A 1 110 ? -28.101 -8.781 5.211 1.00 38.50 110 GLY A O 1
ATOM 851 N N . HIS A 1 111 ? -25.891 -8.880 4.835 1.00 39.62 111 HIS A N 1
ATOM 852 C CA . HIS A 1 111 ? -25.946 -9.645 3.572 1.00 39.62 111 HIS A CA 1
ATOM 853 C C . HIS A 1 111 ? -24.864 -10.746 3.547 1.00 39.62 111 HIS A C 1
ATOM 855 O O . HIS A 1 111 ? -24.169 -10.937 2.549 1.00 39.62 111 HIS A O 1
ATOM 861 N N . ALA A 1 112 ? -24.672 -11.441 4.671 1.00 40.41 112 ALA A N 1
ATOM 862 C CA . ALA A 1 112 ? -23.809 -12.613 4.722 1.00 40.41 112 ALA A CA 1
ATOM 863 C C . ALA A 1 112 ? -24.549 -13.793 4.083 1.00 40.41 112 ALA A C 1
ATOM 865 O O . ALA A 1 112 ? -25.423 -14.402 4.691 1.00 40.41 112 ALA A O 1
ATOM 866 N N . ASP A 1 113 ? -24.225 -14.076 2.829 1.00 38.12 113 ASP A N 1
ATOM 867 C CA . ASP A 1 113 ? -24.478 -15.385 2.252 1.00 38.12 113 ASP A CA 1
ATOM 868 C C . ASP A 1 113 ? -23.437 -16.353 2.836 1.00 38.12 113 ASP A C 1
ATOM 870 O O . ASP A 1 113 ? -22.252 -16.284 2.502 1.00 38.12 113 ASP A O 1
ATOM 874 N N . GLU A 1 114 ? -23.880 -17.222 3.746 1.00 39.88 114 GLU A N 1
ATOM 875 C CA . GLU A 1 114 ? -23.059 -18.240 4.418 1.00 39.88 114 GLU A CA 1
ATOM 876 C C . GLU A 1 114 ? -22.497 -19.292 3.444 1.00 39.88 114 GLU A C 1
ATOM 878 O O . GLU A 1 114 ? -21.674 -20.120 3.837 1.00 39.88 114 GLU A O 1
ATOM 883 N N . SER A 1 115 ? -22.899 -19.262 2.166 1.00 37.38 115 SER A N 1
ATOM 884 C CA . SER A 1 115 ? -22.361 -20.150 1.135 1.00 37.38 115 SER A CA 1
ATOM 885 C C . SER A 1 115 ? -21.001 -19.702 0.576 1.00 37.38 115 SER A C 1
ATOM 887 O O . SER A 1 115 ? -20.334 -20.493 -0.096 1.00 37.38 115 SER A O 1
ATOM 889 N N . CYS A 1 116 ? -20.547 -18.472 0.863 1.00 33.81 116 CYS A N 1
ATOM 890 C CA . CYS A 1 116 ? -19.275 -17.948 0.360 1.00 33.81 116 CYS A CA 1
ATOM 891 C C . CYS A 1 116 ? -18.126 -18.155 1.376 1.00 33.81 116 CYS A C 1
ATOM 893 O O . CYS A 1 116 ? -18.158 -17.573 2.464 1.00 33.81 116 CYS A O 1
ATOM 895 N N . PRO A 1 117 ? -17.090 -18.957 1.060 1.00 36.44 117 PRO A N 1
ATOM 896 C CA . PRO A 1 117 ? -15.976 -19.194 1.975 1.00 36.44 117 PRO A CA 1
ATOM 897 C C . PRO A 1 117 ? -15.164 -17.910 2.247 1.00 36.44 117 PRO A C 1
ATOM 899 O O . PRO A 1 117 ? -15.026 -17.065 1.360 1.00 36.44 117 PRO A O 1
ATOM 902 N N . PRO A 1 118 ? -14.566 -17.761 3.449 1.00 41.75 118 PRO A N 1
ATOM 903 C CA . PRO A 1 118 ? -13.684 -16.639 3.759 1.00 41.75 118 PRO A CA 1
ATOM 904 C C . PRO A 1 118 ? -12.505 -16.619 2.782 1.00 41.75 118 PRO A C 1
ATOM 906 O O . PRO A 1 118 ? -11.881 -17.654 2.544 1.00 41.75 118 PRO A O 1
ATOM 909 N N . CYS A 1 119 ? -12.228 -15.437 2.225 1.00 42.72 119 CYS A N 1
ATOM 910 C CA . CYS A 1 119 ? -11.249 -15.181 1.170 1.00 42.72 119 CYS A CA 1
ATOM 911 C C . CYS A 1 119 ? -9.971 -16.021 1.319 1.00 42.72 119 CYS A C 1
ATOM 913 O O . CYS A 1 119 ? -9.098 -15.718 2.133 1.00 42.72 119 CYS A O 1
ATOM 915 N N . ARG A 1 120 ? -9.846 -17.067 0.497 1.00 32.66 120 ARG A N 1
ATOM 916 C CA . ARG A 1 120 ? -8.597 -17.798 0.276 1.00 32.66 120 ARG A CA 1
ATOM 917 C C . ARG A 1 120 ? -8.194 -17.582 -1.169 1.00 32.66 120 ARG A C 1
ATOM 919 O O . ARG A 1 120 ? -8.733 -18.231 -2.053 1.00 32.66 120 ARG A O 1
ATOM 926 N N . TYR A 1 121 ? -7.236 -16.694 -1.425 1.00 36.03 121 TYR A N 1
ATOM 927 C CA . TYR A 1 121 ? -6.559 -16.736 -2.718 1.00 36.03 121 TYR A CA 1
ATOM 928 C C . TYR A 1 121 ? -5.860 -18.102 -2.876 1.00 36.03 121 TYR A C 1
ATOM 930 O O . TYR A 1 121 ? -5.225 -18.560 -1.924 1.00 36.03 121 TYR A O 1
AT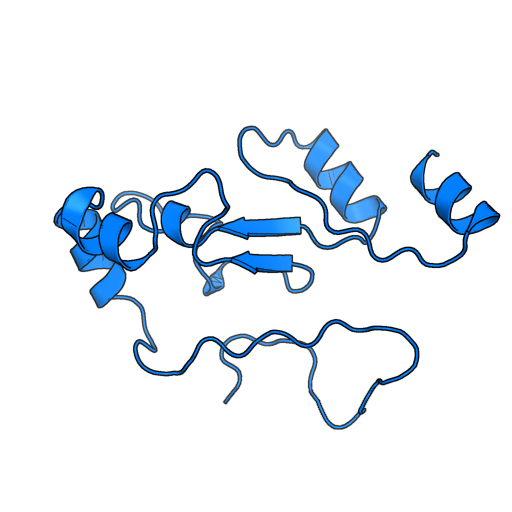OM 938 N N . PRO A 1 122 ? -5.940 -18.753 -4.049 1.00 35.66 122 PRO A N 1
ATOM 939 C CA . PRO A 1 122 ? -6.793 -18.435 -5.191 1.00 35.66 122 PRO A CA 1
ATOM 940 C C . PRO A 1 122 ? -8.166 -19.126 -5.052 1.00 35.66 122 PRO A C 1
ATOM 942 O O . PRO A 1 122 ? -8.241 -20.353 -5.072 1.00 35.66 122 PRO A O 1
ATOM 945 N N . CYS A 1 123 ? -9.258 -18.360 -4.942 1.00 28.41 123 CYS A N 1
ATOM 946 C CA . CYS A 1 123 ? -10.612 -18.916 -5.024 1.00 28.41 123 CYS A CA 1
ATOM 947 C C . CYS A 1 123 ? -10.882 -19.310 -6.485 1.00 28.41 123 CYS A C 1
ATOM 949 O O . CYS A 1 123 ? -10.928 -18.448 -7.365 1.00 28.41 123 CYS A O 1
ATOM 951 N N . CYS A 1 124 ? -10.997 -20.616 -6.739 1.00 28.80 124 CYS A N 1
ATOM 952 C CA . CYS A 1 124 ? -11.787 -21.148 -7.850 1.00 28.80 124 CYS A CA 1
ATOM 953 C C . CYS A 1 124 ? -13.277 -20.937 -7.576 1.00 28.80 124 CYS A C 1
ATOM 955 O O . CYS A 1 124 ? -13.651 -20.946 -6.381 1.00 28.80 124 CYS A O 1
#

Secondary structure (DSSP, 8-state):
-HHHHHHHHHSS----B---S---HHHHHHHHHH---EEEEGGGS--TTS--TTSGGG--SSEEEES--TTSPPHHHIIIIIS-HHHHHHHHHSTTTTS---------TT---TTS----SS--

pLDDT: mean 76.36, std 21.49, range [28.41, 93.88]

InterPro domains:
  IPR003385 Glycoside hydrolase, family 77 [PF02446] (2-94)
  IPR003385 Glycoside hydrolase, family 77 [PTHR32438] (1-91)
  IPR017853 Glycoside hydrolase superfamily [SSF51445] (2-84)

Organism: NCBI:txid749906

Foldseek 3Di:
DVLVVCCVVPNDDQDEDAQDDDDDPVNVVVCVVSLAAYEAALLVCQDLPDRDCNDPVNGDLRYAYDPHDPVDDDNVCCLPPVDDPSSNVSVVVDPPPPPDPPHDDDDDVPDDPVVDDRDDPPDD

Radius of gyration: 16.74 Å; chains: 1; bounding box: 41×30×44 Å